Protein 1MKH (pdb70)

Nearest PDB structures (foldseek):
  1mkh-assembly1_A-2  TM=1.009E+00  e=5.073E-19  Pyrococcus abyssi
  8vtz-assembly1_B  TM=9.719E-01  e=1.156E-11  Aquifex aeolicus
  7d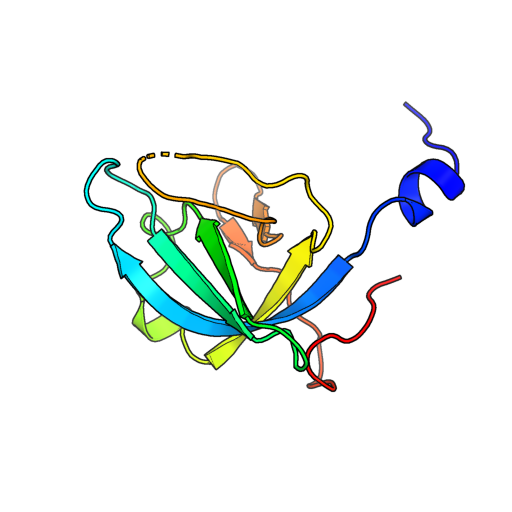8s-assembly2_D  TM=9.486E-01  e=6.025E-12  Homo sapiens
  7d8r-assembly2_D  TM=9.331E-01  e=4.849E-12  Homo sapiens
  7d8s-assembly1_B  TM=9.464E-01  e=1.990E-11  Homo sapiens

InterPro domains:
  IPR001412 Aminoacyl-tRNA synthetase, class I, conserved site [PS00178] (11-22)
  IPR002547 tRNA-binding domain [PF01588] (628-720)
  IPR002547 tRNA-binding domain [PS50886] (622-722)
  IPR004495 Methionyl-tRNA synthetase, beta subunit, C-terminal [TIGR00399] (607-722)
  IPR009080 Aminoacyl-tRNA synthetase, class Ia, anticodon-binding [SSF47323] (397-635)
  IPR012340 Nucleic acid-binding, OB-fold [G3DSA:2.40.50.140] (613-722)
  IPR012340 Nucleic acid-binding, OB-fold [SSF50249] (621-721)
  IPR014729 Rossmann-like alpha/beta/alpha sandwich fold [G3DSA:3.40.50.620] (4-396)
  IPR014758 Methionyl-tRNA synthetase [TIGR00398] (5-548)
  IPR015413 Methionyl/Leucyl tRNA synthetase [PF09334] (4-407)
  IPR023458 Methionine-tRNA ligase, type 1 [MF_00098] (2-559)
  IPR023458 Methionine-tRNA ligase, type 1 [PTHR45765] (3-713)
  IPR029038 Methionyl-tRNA synthetase, Zn-domain [G3DSA:2.20.28.20] (139-173)
  IPR029038 Methionyl-tRNA synthetase, Zn-domain [SSF57770] (139-173)
  IPR033911 Methioninyl-tRNA synthetase core domain [PR01041] (6-19)
  IPR033911 Methioninyl-tRNA synthetase core domain [PR01041] (39-53)
  IPR033911 Methioninyl-tRNA synthetase core domain [PR01041] (87-98)
  IPR033911 Methioninyl-tRNA synthetase core domain [PR01041] (251-262)
  IPR033911 Methioninyl-tRNA synthetase core domain [PR01041] (293-308)
  IPR033911 Methioninyl-tRNA synthetase core domain [PR01041] (395-406)

Foldseek 3Di:
DDDDPVSVVVWWKFKWFWADWDDLVPDDQKTFTWTHQQVDIFTAIARCSVPDDRVRRHRAIFIWRQQAPWDAPNHIGGIYTDWDDPVHHTGTDHDPDDDRRNHTDD

CATH classification: 2.40.50.140

Secondary structure (DSSP, 8-state):
----HHHHHTS-EEEEEEEEEEE-TT-SS-EEEEEE-SS-EEEEEE--TTT--HHHHTT-EEEEETTS--EE---EE---B-EEE-SS-EEE---SS---TTPEE-

B-factor: mean 68.41, std 18.65, range [31.98, 110.43]

Solvent-accessible surface area: 6847 Å² total; per-residue (Å²): 232,224,109,53,151,94,62,70,59,145,74,29,19,71,8,0,54,0,66,106,23,46,83,4,115,80,36,96,54,45,7,24,1,47,0,32,12,48,138,89,67,36,61,0,13,12,41,9,78,78,110,24,48,58,93,85,0,82,97,82,39,0,12,0,12,3,74,65,128,84,135,92,88,78,68,47,10,42,9,99,21,52,41,59,97,106,77,150,62,30,54,17,77,119,28,128,154,141,57,179,46,19,27,68,44,226

Radius of gyration: 13.77 Å; Cα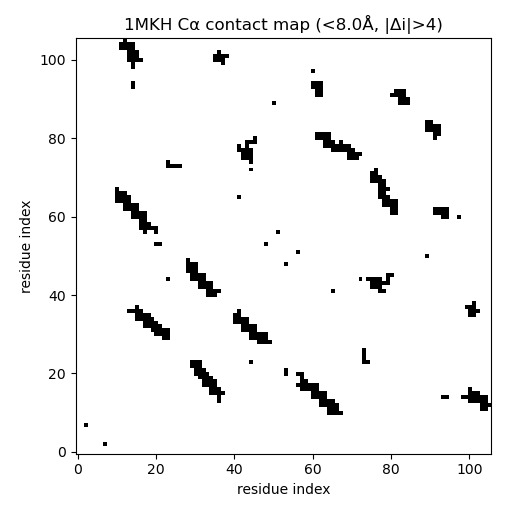 contacts (8 Å, |Δi|>4): 226; chains: 1; bounding box: 30×32×34 Å

Organism: Pyrococcus abyssi (strain GE5 / Orsay) (NCBI:txid272844)

Structure (mmCIF, N/CA/C/O backbone):
data_1MKH
#
_entry.id   1MKH
#
_cell.length_a   38.328
_cell.length_b   38.328
_cell.length_c   161.606
_cell.angle_alpha   90.00
_cell.angle_beta   90.00
_cell.angle_gamma   120.00
#
_symmetry.space_group_name_H-M   'P 32 2 1'
#
loop_
_entity.id
_entity.type
_entity.pdbx_description
1 polymer 'C-terminal domain of Methionyl-tRNA synthetase'
2 water water
#
loop_
_atom_site.group_PDB
_atom_site.id
_atom_site.type_symbol
_atom_site.label_atom_id
_atom_site.label_alt_id
_atom_site.label_comp_id
_atom_site.label_asym_id
_atom_site.label_entity_id
_atom_site.label_seq_id
_atom_site.pdbx_PDB_ins_code
_atom_site.Cartn_x
_atom_site.Cartn_y
_atom_site.Cartn_z
_atom_site.occupancy
_atom_site.B_iso_or_equiv
_atom_site.auth_seq_id
_atom_site.auth_comp_id
_atom_site.auth_asym_id
_atom_site.auth_atom_id
_atom_site.pdbx_PDB_model_num
ATOM 1 N N . MET A 1 1 ? 32.806 45.517 28.302 1.00 50.92 1 MET A N 1
ATOM 2 C CA . MET A 1 1 ? 34.070 45.179 27.602 1.00 50.87 1 MET A CA 1
ATOM 3 C C . MET A 1 1 ? 33.720 44.237 26.465 1.00 50.69 1 MET A C 1
ATOM 4 O O . MET A 1 1 ? 33.173 43.162 26.698 1.00 49.34 1 MET A O 1
ATOM 9 N N . TYR A 1 2 ? 34.012 44.645 25.235 1.00 49.65 2 TYR A N 1
ATOM 10 C CA . TYR A 1 2 ? 33.697 43.822 24.074 1.00 51.12 2 TYR A CA 1
ATOM 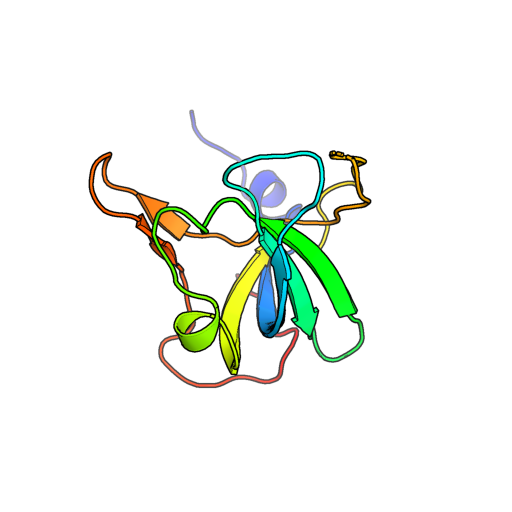11 C C . TYR A 1 2 ? 34.170 42.409 24.248 1.00 53.30 2 TYR A C 1
ATOM 12 O O . TYR A 1 2 ? 35.206 42.158 24.862 1.00 52.10 2 TYR A O 1
ATOM 21 N N . VAL A 1 3 ? 33.383 41.488 23.711 1.00 52.89 3 VAL A N 1
ATOM 22 C CA . VAL A 1 3 ? 33.684 40.075 23.783 1.00 53.94 3 VAL A CA 1
ATOM 23 C C . VAL A 1 3 ? 33.747 39.604 22.320 1.00 52.73 3 VAL A C 1
ATOM 24 O O . VAL A 1 3 ? 32.981 40.086 21.480 1.00 53.11 3 VAL A O 1
ATOM 28 N N . LYS A 1 4 ? 34.698 38.720 22.004 1.00 52.70 4 LYS A N 1
ATOM 29 C CA . LYS A 1 4 ? 34.853 38.194 20.640 1.00 53.68 4 LYS A CA 1
ATOM 30 C C . LYS A 1 4 ? 33.819 37.094 20.402 1.00 53.99 4 LYS A C 1
ATOM 31 O O . LYS A 1 4 ? 33.425 36.405 21.332 1.00 53.40 4 LYS A O 1
ATOM 33 N N . PHE A 1 5 ? 33.385 36.914 19.164 1.00 54.68 5 PHE A N 1
ATOM 34 C CA . PHE A 1 5 ? 32.372 35.909 18.874 1.00 57.33 5 PHE A CA 1
ATOM 35 C C . PHE A 1 5 ? 32.623 34.489 19.398 1.00 58.20 5 PHE A C 1
ATOM 36 O O . PHE A 1 5 ? 31.689 33.810 19.844 1.00 57.32 5 PHE A O 1
ATOM 44 N N . ASP A 1 6 ? 33.877 34.049 19.303 1.00 58.40 6 ASP A N 1
ATOM 45 C CA . ASP A 1 6 ? 34.320 32.725 19.745 1.00 60.61 6 ASP A CA 1
ATOM 46 C C . ASP A 1 6 ? 34.178 32.613 21.248 1.00 59.78 6 ASP A C 1
ATOM 47 O O . ASP A 1 6 ? 34.050 31.518 21.798 1.00 58.65 6 ASP A O 1
ATOM 52 N N . ASP A 1 7 ? 34.258 33.759 21.909 1.00 58.19 7 ASP A N 1
ATOM 53 C CA . ASP A 1 7 ? 34.136 33.799 23.348 1.00 57.77 7 ASP A CA 1
ATOM 54 C C . ASP A 1 7 ? 32.690 33.491 23.678 1.00 54.70 7 ASP A C 1
ATOM 55 O O . ASP A 1 7 ? 32.370 33.041 24.780 1.00 55.48 7 ASP A O 1
ATOM 60 N N . PHE A 1 8 ? 31.812 33.736 22.712 1.00 50.75 8 PHE A N 1
ATOM 61 C CA . PHE A 1 8 ? 30.395 33.469 22.909 1.00 47.99 8 PHE A CA 1
ATOM 62 C C . PHE A 1 8 ? 30.080 32.039 22.505 1.00 46.94 8 PHE A C 1
ATOM 63 O O . PHE A 1 8 ? 29.328 31.330 23.186 1.00 44.60 8 PHE A O 1
ATOM 71 N N . ALA A 1 9 ? 30.664 31.639 21.381 1.00 45.54 9 ALA A N 1
ATOM 72 C CA . ALA A 1 9 ? 30.482 30.310 20.828 1.00 49.51 9 ALA A CA 1
ATOM 73 C C . ALA A 1 9 ? 30.971 29.224 21.792 1.00 48.41 9 ALA A C 1
ATOM 74 O O . ALA A 1 9 ? 30.473 28.099 21.753 1.00 49.46 9 ALA A O 1
ATOM 76 N N . LYS A 1 10 ? 31.924 29.564 22.663 1.00 49.50 10 LYS A N 1
ATOM 77 C CA . LYS A 1 10 ? 32.453 28.610 23.654 1.00 49.68 10 LYS A CA 1
ATOM 78 C C . LYS A 1 10 ? 31.354 28.052 24.560 1.00 48.82 10 LYS A C 1
ATOM 79 O O . LYS A 1 10 ? 31.475 26.953 25.100 1.00 45.50 10 LYS A O 1
ATOM 85 N N . LEU A 1 11 ? 30.290 28.826 24.728 1.00 46.72 11 LEU A N 1
ATOM 86 C CA . LEU A 1 11 ? 29.179 28.433 25.569 1.00 47.06 11 LEU A CA 1
ATOM 87 C C . LEU A 1 11 ? 28.181 27.603 24.800 1.00 46.30 11 LEU A C 1
ATOM 88 O O . LEU A 1 11 ? 27.927 27.840 23.616 1.00 47.04 11 LEU A O 1
ATOM 93 N N . ASP A 1 12 ? 27.612 26.628 25.497 1.00 42.09 12 ASP A N 1
ATOM 94 C CA . ASP A 1 12 ? 26.624 25.733 24.924 1.00 41.70 12 ASP A CA 1
ATOM 95 C C . ASP A 1 12 ? 25.330 26.009 25.675 1.00 39.40 12 ASP A C 1
ATOM 96 O O . ASP A 1 12 ? 25.095 25.499 26.771 1.00 37.94 12 ASP A O 1
ATOM 101 N N . LEU A 1 13 ? 24.515 26.869 25.078 1.00 35.92 13 LEU A N 1
ATOM 102 C CA . LEU A 1 13 ? 23.244 27.252 25.653 1.00 37.86 13 LEU A CA 1
ATOM 103 C C . LEU A 1 13 ? 22.248 26.302 25.025 1.00 35.19 13 LEU A C 1
ATOM 104 O O . LEU A 1 13 ? 22.189 26.208 23.797 1.00 36.37 13 LEU A O 1
ATOM 109 N N . ARG A 1 14 ? 21.481 25.589 25.848 1.00 36.37 14 ARG A N 1
ATOM 110 C CA . ARG A 1 14 ? 20.510 24.623 25.330 1.00 39.13 14 ARG A CA 1
ATOM 111 C C . ARG A 1 14 ? 19.164 24.838 25.952 1.00 41.97 14 ARG A C 1
ATOM 112 O O . ARG A 1 14 ? 19.065 25.390 27.041 1.00 38.19 14 ARG A O 1
ATOM 120 N N . VAL A 1 15 ? 18.124 24.385 25.268 1.00 42.38 15 VAL A N 1
ATOM 121 C CA . VAL A 1 15 ? 16.785 24.500 25.803 1.00 46.57 15 VAL A CA 1
ATOM 122 C C . VAL A 1 15 ? 16.527 23.176 26.521 1.00 49.77 15 VAL A C 1
ATOM 123 O O . VAL A 1 15 ? 16.859 22.112 26.012 1.00 51.98 15 VAL A O 1
ATOM 127 N N . GLY A 1 16 ? 15.977 23.235 27.724 1.00 52.23 16 GLY A N 1
ATOM 128 C CA . GLY A 1 16 ? 15.706 22.010 28.451 1.00 55.75 16 GLY A CA 1
ATOM 129 C C . GLY A 1 16 ? 14.340 22.079 29.105 1.00 59.07 16 GLY A C 1
ATOM 130 O O . GLY A 1 16 ? 13.657 23.102 29.007 1.00 57.26 16 GLY A O 1
ATOM 131 N N . LYS A 1 17 ? 13.928 21.000 29.768 1.00 60.86 17 LYS A N 1
ATOM 132 C CA . LYS A 1 17 ? 12.631 20.971 30.449 1.00 64.48 17 LYS A CA 1
ATOM 133 C C . LYS A 1 17 ? 12.882 20.511 31.877 1.00 65.96 17 LYS A C 1
ATOM 134 O O . LYS A 1 17 ? 13.570 19.513 32.110 1.00 64.26 17 LYS A O 1
ATOM 140 N N . ILE A 1 18 ? 12.347 21.258 32.834 1.00 68.84 18 ILE A N 1
ATOM 141 C CA . ILE A 1 18 ? 12.528 20.912 34.234 1.00 73.33 18 ILE A CA 1
ATOM 142 C C . ILE A 1 18 ? 11.618 19.736 34.559 1.00 76.24 18 ILE A C 1
ATOM 143 O O . ILE A 1 18 ? 10.393 19.832 34.457 1.00 76.65 18 ILE A O 1
ATOM 148 N N . ILE A 1 19 ? 12.233 18.621 34.937 1.00 79.51 19 ILE A N 1
ATOM 149 C CA . ILE A 1 19 ? 11.499 17.413 35.268 1.00 82.88 19 ILE A CA 1
ATOM 150 C C . ILE A 1 19 ? 11.290 17.253 36.773 1.00 85.35 19 ILE A C 1
ATOM 151 O O . ILE A 1 19 ? 10.300 16.676 37.205 1.00 85.80 19 ILE A O 1
ATOM 156 N N . GLU A 1 20 ? 12.205 17.774 37.579 1.00 88.70 20 GLU A N 1
ATOM 157 C CA . GLU A 1 20 ? 12.053 17.639 39.018 1.00 92.22 20 GLU A CA 1
ATOM 158 C C . GLU A 1 20 ? 12.644 18.808 39.805 1.00 93.62 20 GLU A C 1
ATOM 159 O O . GLU A 1 20 ? 13.754 19.261 39.531 1.00 93.68 20 GLU A O 1
ATOM 165 N N . VAL A 1 21 ? 11.879 19.294 40.778 1.00 95.35 21 VAL A N 1
ATOM 166 C CA . VAL A 1 21 ? 12.291 20.402 41.643 1.00 96.57 21 VAL A CA 1
ATOM 167 C C . VAL A 1 21 ? 12.303 19.900 43.089 1.00 97.42 21 VAL A C 1
ATOM 168 O O . VAL A 1 21 ? 11.251 19.643 43.666 1.00 97.33 21 VAL A O 1
ATOM 172 N N . LYS A 1 22 ? 13.484 19.747 43.670 1.00 98.51 22 LYS A N 1
ATOM 173 C CA . LYS A 1 22 ? 13.571 19.275 45.041 1.00 100.07 22 LYS A CA 1
ATOM 174 C C . LYS A 1 22 ? 14.338 20.290 45.873 1.00 101.58 22 LYS A C 1
ATOM 175 O O . LYS A 1 22 ? 15.164 21.033 45.343 1.00 102.23 22 LYS A O 1
ATOM 177 N N . ASP A 1 23 ? 14.051 20.335 47.172 1.00 102.99 23 ASP A N 1
ATOM 178 C CA . ASP A 1 23 ? 14.723 21.261 48.079 1.00 104.46 23 ASP A CA 1
ATOM 179 C C . ASP A 1 23 ? 16.124 20.741 48.352 1.00 105.57 23 ASP A C 1
ATOM 180 O O . ASP A 1 23 ? 16.316 19.544 48.553 1.00 105.97 23 ASP A O 1
ATOM 185 N N . HIS A 1 24 ? 17.100 21.639 48.359 1.00 106.68 24 HIS A N 1
ATOM 186 C CA . HIS A 1 24 ? 18.487 21.258 48.594 1.00 107.87 24 HIS A CA 1
ATOM 187 C C . HIS A 1 24 ? 18.809 21.226 50.089 1.00 108.31 24 HIS A C 1
ATOM 188 O O . HIS A 1 24 ? 19.075 22.262 50.693 1.00 108.06 24 HIS A O 1
ATOM 195 N N . PRO A 1 25 ? 18.786 20.033 50.708 1.00 108.79 25 PRO A N 1
ATOM 196 C CA . PRO A 1 25 ? 19.085 19.932 52.142 1.00 109.12 25 PRO A CA 1
ATOM 197 C C . PRO A 1 25 ? 20.562 20.191 52.455 1.00 109.18 25 PRO A C 1
ATOM 198 O O . PRO A 1 25 ? 21.357 19.255 52.531 1.00 109.24 25 PRO A O 1
ATOM 202 N N . ASN A 1 26 ? 20.905 21.466 52.628 1.00 108.85 26 ASN A N 1
ATOM 203 C CA . ASN A 1 26 ? 22.265 21.925 52.938 1.00 108.80 26 ASN A CA 1
ATOM 204 C C . ASN A 1 26 ? 22.429 23.383 52.473 1.00 108.75 26 ASN A C 1
ATOM 205 O O . ASN A 1 26 ? 23.541 23.926 52.454 1.00 108.91 26 ASN A O 1
ATOM 207 N N . ALA A 1 27 ? 21.307 24.000 52.096 1.00 108.49 27 ALA A N 1
ATOM 208 C CA . ALA A 1 27 ? 21.257 25.392 51.631 1.00 107.75 27 ALA A CA 1
ATOM 209 C C . ALA A 1 27 ? 19.808 25.899 51.689 1.00 107.25 27 ALA A C 1
ATOM 210 O O . ALA A 1 27 ? 18.889 25.277 51.147 1.00 107.23 27 ALA A O 1
ATOM 212 N N . ASP A 1 28 ? 19.620 27.044 52.339 1.00 106.32 28 ASP A N 1
ATOM 213 C CA . ASP A 1 28 ? 18.297 27.652 52.523 1.00 104.99 28 ASP A CA 1
ATOM 214 C C . ASP A 1 28 ? 17.430 27.986 51.285 1.00 103.84 28 ASP A C 1
ATOM 215 O O . ASP A 1 28 ? 16.333 27.435 51.135 1.00 103.49 28 ASP A O 1
ATOM 217 N N . LYS A 1 29 ? 17.921 28.859 50.399 1.00 101.90 29 LYS A N 1
ATOM 218 C CA . LYS A 1 29 ? 17.159 29.292 49.213 1.00 99.66 29 LYS A CA 1
ATOM 219 C C . LYS A 1 29 ? 17.383 28.583 47.863 1.00 97.97 29 LYS A C 1
ATOM 220 O O . LYS A 1 29 ? 16.898 29.059 46.832 1.00 97.40 29 LYS A O 1
ATOM 222 N N . LEU A 1 30 ? 18.087 27.453 47.869 1.00 95.81 30 LEU A N 1
ATOM 223 C CA . LEU A 1 30 ? 18.366 26.715 46.643 1.00 93.49 30 LEU A CA 1
ATOM 224 C C . LEU A 1 30 ? 17.440 25.546 46.364 1.00 92.30 30 LEU A C 1
ATOM 225 O O . LEU A 1 30 ? 16.990 24.858 47.275 1.00 92.39 30 LEU A 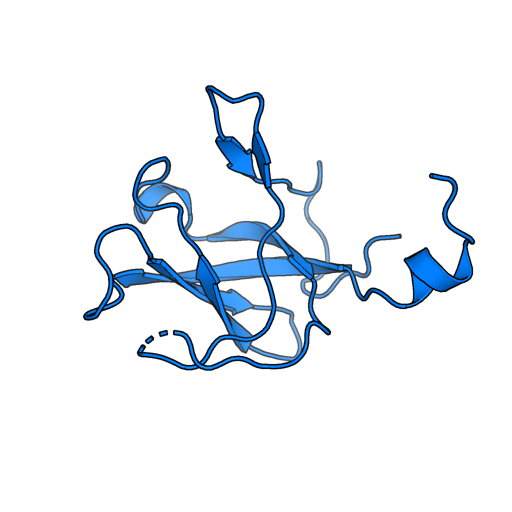O 1
ATOM 230 N N . TYR A 1 31 ? 17.166 25.339 45.080 1.00 90.94 31 TYR A N 1
ATOM 231 C CA . TYR A 1 31 ? 16.343 24.238 44.604 1.00 88.94 31 TYR A CA 1
ATOM 232 C C . TYR A 1 31 ? 17.310 23.337 43.865 1.00 88.05 31 TYR A C 1
ATOM 233 O O . TYR A 1 31 ? 18.299 23.803 43.307 1.00 88.04 31 TYR A O 1
ATOM 242 N N . VAL A 1 32 ? 17.032 22.047 43.861 1.00 86.45 32 VAL A N 1
ATOM 243 C CA . VAL A 1 32 ? 17.881 21.117 43.145 1.00 84.97 32 VAL A CA 1
ATOM 244 C C . VAL A 1 32 ? 17.023 20.571 42.017 1.00 84.12 32 VAL A C 1
ATOM 245 O O . VAL A 1 32 ? 16.324 19.573 42.197 1.00 84.97 32 VAL A O 1
ATOM 249 N N . VAL A 1 33 ? 17.052 21.243 40.866 1.00 81.80 33 VAL A N 1
ATOM 250 C CA . VAL A 1 33 ? 16.236 20.815 39.743 1.00 79.33 33 VAL A CA 1
ATOM 251 C C . VAL A 1 33 ? 16.958 19.907 38.771 1.00 77.83 33 VAL A C 1
ATOM 252 O O . VAL A 1 33 ? 18.186 19.927 38.647 1.00 77.80 33 VAL A O 1
ATOM 256 N N . LYS A 1 34 ? 16.162 19.102 38.084 1.00 74.75 34 LYS A N 1
ATOM 257 C CA . LYS A 1 34 ? 16.668 18.175 37.100 1.00 71.71 34 LYS A CA 1
ATOM 258 C C . LYS A 1 34 ? 16.114 18.657 35.785 1.00 69.28 34 LYS A C 1
ATOM 259 O O . LYS A 1 34 ? 14.904 18.828 35.639 1.00 69.21 34 LYS A O 1
ATOM 265 N N . VAL A 1 35 ? 17.000 18.884 34.828 1.00 65.99 35 VAL A N 1
ATOM 266 C CA . VAL A 1 35 ? 16.565 19.365 33.535 1.00 63.11 35 VAL A CA 1
ATOM 267 C C . VAL A 1 35 ? 16.756 18.299 32.486 1.00 61.35 35 VAL A C 1
ATOM 268 O O . VAL A 1 35 ? 17.764 17.605 32.447 1.00 60.66 35 VAL A O 1
ATOM 272 N N . ASP A 1 36 ? 15.766 18.178 31.627 1.00 59.17 36 ASP A N 1
ATOM 273 C CA . ASP A 1 36 ? 15.826 17.196 30.585 1.00 58.71 36 ASP A CA 1
ATOM 274 C C . ASP A 1 36 ? 16.332 17.849 29.305 1.00 58.25 36 ASP A C 1
ATOM 275 O O . ASP A 1 36 ? 15.627 18.655 28.686 1.00 55.58 36 ASP A O 1
ATOM 280 N N . LEU A 1 37 ? 17.557 17.514 28.907 1.00 58.75 37 LEU A N 1
ATOM 281 C CA . LEU A 1 37 ? 18.108 18.080 27.678 1.00 60.09 37 LEU A CA 1
ATOM 282 C C . LEU A 1 37 ? 17.880 17.198 26.460 1.00 61.43 37 LEU A C 1
ATOM 283 O O . LEU A 1 37 ? 18.523 17.385 25.428 1.00 60.24 37 LEU A O 1
ATOM 288 N N . GLY A 1 38 ? 16.972 16.236 26.578 1.00 62.32 38 GLY A N 1
ATOM 289 C CA . GLY A 1 38 ? 16.682 15.371 25.450 1.00 65.21 38 GLY A CA 1
ATOM 290 C C . GLY A 1 38 ? 17.564 14.145 25.325 1.00 66.79 38 GLY A C 1
ATOM 291 O O . GLY A 1 38 ? 17.064 13.053 25.089 1.00 64.32 38 GLY A O 1
ATOM 292 N N . ASP A 1 39 ? 18.873 14.312 25.456 1.00 69.76 39 ASP A N 1
ATOM 293 C CA . ASP A 1 39 ? 19.763 13.166 25.357 1.00 73.49 39 ASP A CA 1
ATOM 294 C C . ASP A 1 39 ? 20.366 12.897 26.719 1.00 74.88 39 ASP A C 1
ATOM 295 O O . ASP A 1 39 ? 20.866 11.807 26.998 1.00 75.19 39 ASP A O 1
ATOM 300 N N . GLU A 1 40 ? 20.295 13.902 27.578 1.00 77.40 40 GLU A N 1
ATOM 301 C CA . GLU A 1 40 ? 20.848 13.769 28.905 1.00 80.39 40 GLU A CA 1
ATOM 302 C C . GLU A 1 40 ? 19.946 14.427 29.936 1.00 81.06 40 GLU A C 1
ATOM 303 O O . GLU A 1 40 ? 18.955 15.071 29.592 1.00 81.53 40 GLU A O 1
ATOM 309 N N . VAL A 1 41 ? 20.299 14.249 31.202 1.00 81.75 41 VAL A N 1
ATOM 310 C CA . VAL A 1 41 ? 19.530 14.805 32.299 1.00 82.00 41 VAL A CA 1
ATOM 311 C C . VAL A 1 41 ? 20.402 15.578 33.281 1.00 82.38 41 VAL A C 1
ATOM 312 O O . VAL A 1 41 ? 20.942 15.029 34.251 1.00 83.03 41 VAL A O 1
ATOM 316 N N . ARG A 1 42 ? 20.526 16.869 33.010 1.00 81.78 42 ARG A N 1
ATOM 317 C CA . ARG A 1 42 ? 21.310 17.763 33.832 1.00 80.75 42 ARG A CA 1
ATOM 318 C C . ARG A 1 42 ? 20.584 18.094 35.115 1.00 79.58 42 ARG A C 1
ATOM 319 O O . ARG A 1 42 ? 19.467 18.599 35.102 1.00 79.56 42 ARG A O 1
ATOM 327 N N . THR A 1 43 ? 21.221 17.791 36.230 1.00 77.55 43 THR A N 1
ATOM 328 C CA . THR A 1 43 ? 20.644 18.120 37.514 1.00 76.73 43 THR A CA 1
ATOM 329 C C . THR A 1 43 ? 21.542 19.252 37.998 1.00 74.59 43 THR A C 1
ATOM 330 O O . THR A 1 43 ? 22.760 19.095 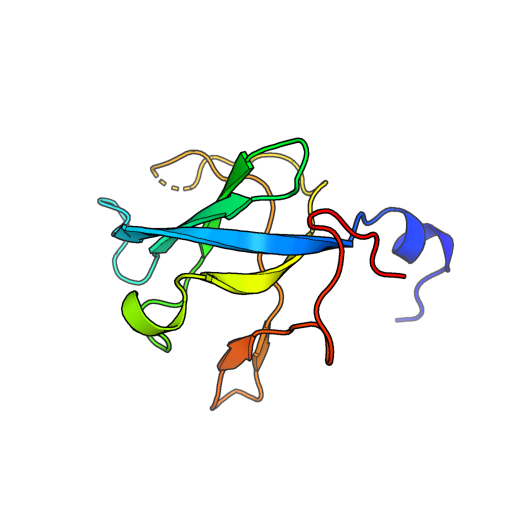38.127 1.00 74.06 43 THR A O 1
ATOM 334 N N . LEU A 1 44 ? 20.942 20.409 38.226 1.00 73.03 44 LEU A N 1
ATOM 335 C CA . LEU A 1 44 ? 21.695 21.571 38.655 1.00 71.82 44 LEU A CA 1
ATOM 336 C C . LEU A 1 44 ? 21.020 22.241 39.834 1.00 71.13 44 LEU A C 1
ATOM 337 O O . LEU A 1 44 ? 19.817 22.079 40.050 1.00 69.75 44 LEU A O 1
ATOM 342 N N . VAL A 1 45 ? 21.810 22.984 40.599 1.00 71.84 45 VAL A N 1
ATOM 343 C CA . VAL A 1 45 ? 21.307 23.707 41.765 1.00 72.78 45 VAL A CA 1
ATOM 344 C C . VAL A 1 45 ? 20.978 25.150 41.352 1.00 72.58 45 VAL A C 1
ATOM 345 O O . VAL A 1 45 ? 21.862 25.895 40.922 1.00 73.35 45 VAL A O 1
ATOM 349 N N . ALA A 1 46 ? 19.709 25.534 41.469 1.00 71.58 46 ALA A N 1
ATOM 350 C CA . ALA A 1 46 ? 19.282 26.882 41.103 1.00 71.82 46 ALA A CA 1
ATOM 351 C C . ALA A 1 46 ? 18.599 27.587 42.275 1.00 72.71 46 ALA A C 1
ATOM 352 O O . ALA A 1 46 ? 17.786 26.991 42.977 1.00 73.14 46 ALA A O 1
ATOM 354 N N . GLY A 1 47 ? 18.935 28.854 42.485 1.00 72.91 47 GLY A N 1
ATOM 355 C CA . GLY A 1 47 ? 18.334 29.596 43.576 1.00 73.54 47 GLY A CA 1
ATOM 356 C C . GLY A 1 47 ? 17.064 30.298 43.151 1.00 74.68 47 GLY A C 1
ATOM 357 O O . GLY A 1 47 ? 17.070 31.492 42.866 1.00 74.52 47 GLY A O 1
ATOM 358 N N . LEU A 1 48 ? 15.963 29.560 43.113 1.00 75.84 48 LEU A N 1
ATOM 359 C CA . LEU A 1 48 ? 14.687 30.132 42.705 1.00 77.58 48 LEU A CA 1
ATOM 360 C C . LEU A 1 48 ? 13.595 29.911 43.733 1.00 78.65 48 LEU A C 1
ATOM 361 O O . LEU A 1 48 ? 12.431 30.241 43.492 1.00 77.75 48 LEU A O 1
ATOM 366 N N . LYS A 1 49 ? 13.961 29.338 44.873 1.00 80.28 49 LYS A N 1
ATOM 367 C CA . LYS A 1 49 ? 12.980 29.092 45.917 1.00 81.84 49 LYS A CA 1
ATOM 368 C C . LYS A 1 49 ? 12.304 30.425 46.243 1.00 81.51 49 LYS A C 1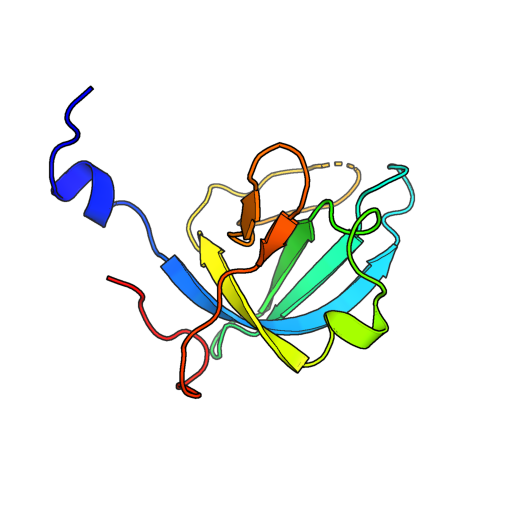
ATOM 369 O O . LYS A 1 49 ? 11.084 30.489 46.401 1.00 81.98 49 LYS A O 1
ATOM 375 N N . LYS A 1 50 ? 13.102 31.491 46.304 1.00 80.86 50 LYS A N 1
ATOM 376 C CA . LYS A 1 50 ? 12.597 32.825 46.619 1.00 79.89 50 LYS A CA 1
ATOM 377 C C . LYS A 1 50 ? 11.610 33.407 45.600 1.00 79.52 50 LYS A C 1
ATOM 378 O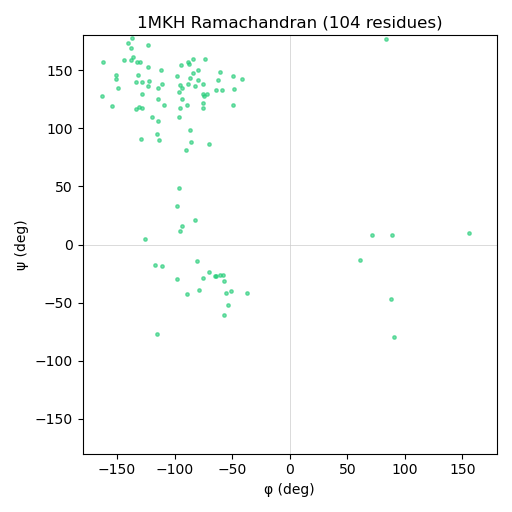 O . LYS A 1 50 ? 10.757 34.216 45.963 1.00 79.42 50 LYS A O 1
ATOM 380 N N . TYR A 1 51 ? 11.706 32.990 44.337 1.00 78.91 51 TYR A N 1
ATOM 381 C CA . TYR A 1 51 ? 10.828 33.532 43.300 1.00 77.85 51 TYR A CA 1
ATOM 382 C C . TYR A 1 51 ? 9.885 32.541 42.631 1.00 77.20 51 TYR A C 1
ATOM 383 O O . TYR A 1 51 ? 8.914 32.950 41.990 1.00 76.95 51 TYR A O 1
ATOM 392 N N . TYR A 1 52 ? 10.165 31.248 42.764 1.00 76.77 52 TYR A N 1
ATOM 393 C CA . TYR A 1 52 ? 9.314 30.235 42.145 1.00 77.12 52 TYR A CA 1
ATOM 394 C C . TYR A 1 52 ? 8.944 29.077 43.064 1.00 78.88 52 TYR A C 1
ATOM 395 O O . TYR A 1 52 ? 9.766 28.582 43.839 1.00 79.40 52 TYR A O 1
ATOM 404 N N . LYS A 1 53 ? 7.690 28.652 42.959 1.00 81.13 53 LYS A N 1
ATOM 405 C CA . LYS A 1 53 ? 7.180 27.530 43.730 1.00 82.69 53 LYS A CA 1
ATOM 406 C C . LYS A 1 53 ? 7.330 26.325 42.802 1.00 83.49 53 LYS A C 1
ATOM 407 O O . LYS A 1 53 ? 7.050 26.421 41.603 1.00 83.57 53 LYS A O 1
ATOM 409 N N . PRO A 1 54 ? 7.785 25.182 43.335 1.00 83.77 54 PRO A N 1
ATOM 410 C CA . PRO A 1 54 ? 7.965 23.981 42.522 1.00 83.83 54 PRO A CA 1
ATOM 411 C C . PRO A 1 54 ? 6.900 23.772 41.453 1.00 83.67 54 PRO A C 1
ATOM 412 O O . PRO A 1 54 ? 7.215 23.401 40.326 1.00 84.13 54 PRO A O 1
ATOM 416 N N . GLU A 1 55 ? 5.645 24.024 41.806 1.00 83.76 55 GLU A N 1
ATOM 417 C CA . GLU A 1 55 ? 4.533 23.851 40.874 1.00 83.83 55 GLU A CA 1
ATOM 418 C C . GLU A 1 55 ? 4.704 24.677 39.601 1.00 83.75 55 GLU A C 1
ATOM 419 O O . GLU A 1 55 ? 4.258 24.270 38.525 1.00 83.16 55 GLU A O 1
ATOM 421 N N . GLU A 1 56 ? 5.362 25.829 39.730 1.00 83.64 56 GLU A N 1
ATOM 422 C CA . GLU A 1 56 ? 5.585 26.745 38.606 1.00 82.95 56 GLU A CA 1
ATOM 423 C C . GLU A 1 56 ? 6.721 26.314 37.680 1.00 81.77 56 GLU A C 1
ATOM 424 O O . GLU A 1 56 ? 6.628 26.455 36.459 1.00 82.00 56 GLU A O 1
ATOM 430 N N . LEU A 1 57 ? 7.793 25.795 38.277 1.00 79.23 57 LEU A N 1
ATOM 431 C CA . LEU A 1 57 ? 8.976 25.360 37.539 1.00 77.00 57 LEU A CA 1
ATOM 432 C C . LEU A 1 57 ? 8.835 24.039 36.780 1.00 76.45 57 LEU A C 1
ATOM 433 O O . LEU A 1 57 ? 9.481 23.842 35.755 1.00 77.32 57 LEU A O 1
ATOM 438 N N . LEU A 1 58 ? 7.989 23.144 37.274 1.00 75.94 58 LEU A N 1
ATOM 439 C CA . LEU A 1 58 ? 7.790 21.846 36.641 1.00 74.40 58 LEU A CA 1
ATOM 440 C C . LEU A 1 58 ? 7.191 21.927 35.231 1.00 73.39 58 LEU A C 1
ATOM 441 O O . LEU A 1 58 ? 6.204 22.635 35.007 1.00 73.87 58 LEU A O 1
ATOM 446 N N . ASN A 1 59 ? 7.792 21.190 34.295 1.00 71.03 59 ASN A N 1
ATOM 447 C CA . ASN A 1 59 ? 7.359 21.138 32.895 1.00 69.07 59 ASN A CA 1
ATOM 448 C C . ASN A 1 59 ? 7.651 22.416 32.102 1.00 66.95 59 ASN A C 1
ATOM 449 O O . ASN A 1 59 ? 7.218 22.569 30.952 1.00 66.58 59 ASN A O 1
ATOM 454 N N . ARG A 1 60 ? 8.398 23.326 32.725 1.00 65.13 60 ARG A N 1
ATOM 455 C CA . ARG A 1 60 ? 8.778 24.596 32.110 1.00 61.99 60 ARG A CA 1
ATOM 456 C C . ARG A 1 60 ? 9.950 24.425 31.156 1.00 57.87 60 ARG A C 1
ATOM 457 O O . ARG A 1 60 ? 10.881 23.661 31.416 1.00 53.81 60 ARG A O 1
ATOM 465 N N . TYR A 1 61 ? 9.893 25.146 30.048 1.00 56.08 61 TYR A N 1
ATOM 466 C CA . TYR A 1 61 ? 10.989 25.132 29.104 1.00 54.75 61 TYR A CA 1
ATOM 467 C C . TYR A 1 61 ? 11.911 26.254 29.587 1.00 52.83 61 TYR A C 1
ATOM 468 O O . TYR A 1 61 ? 11.500 27.417 29.672 1.00 51.42 61 TYR A O 1
ATOM 477 N N . VAL A 1 62 ? 13.145 25.892 29.928 1.00 49.38 62 VAL A N 1
ATOM 478 C CA . VAL A 1 62 ? 14.134 26.843 30.423 1.00 46.32 62 VAL A CA 1
ATOM 479 C C . VAL A 1 62 ? 15.392 26.823 29.543 1.00 43.71 62 VAL A C 1
ATOM 480 O O . VAL A 1 62 ? 15.509 25.989 28.654 1.00 42.14 62 VAL A O 1
ATOM 484 N N . VAL A 1 63 ? 16.311 27.763 29.765 1.00 39.95 63 VAL A N 1
ATOM 485 C CA . VAL A 1 63 ? 17.561 27.803 29.006 1.00 36.94 63 VAL A CA 1
ATOM 486 C C . VAL A 1 63 ? 18.675 27.529 30.020 1.00 37.28 63 VAL A C 1
ATOM 487 O O . VAL A 1 63 ? 18.667 28.072 31.131 1.00 37.71 63 VAL A O 1
ATOM 491 N N . VAL A 1 64 ? 19.613 26.664 29.650 1.00 32.33 64 VAL A N 1
ATOM 492 C CA . VAL A 1 64 ? 20.703 26.315 30.547 1.00 33.89 64 VAL A CA 1
ATOM 493 C C . VAL A 1 64 ? 22.074 26.381 29.883 1.00 35.10 64 VAL A C 1
ATOM 494 O O . VAL A 1 64 ? 22.207 26.123 28.692 1.00 37.35 64 VAL A O 1
ATOM 498 N N . VAL A 1 65 ? 23.086 26.776 30.643 1.00 36.10 65 VAL A N 1
ATOM 499 C CA . VAL A 1 65 ? 24.438 26.800 30.117 1.00 38.66 65 VAL A CA 1
ATOM 500 C C . VAL A 1 65 ? 24.912 25.366 30.366 1.00 41.87 65 VAL A C 1
ATOM 501 O O . VAL A 1 65 ? 25.475 25.036 31.408 1.00 41.90 65 VAL A O 1
ATOM 505 N N . ALA A 1 66 ? 24.636 24.514 29.392 1.00 42.04 66 ALA A N 1
ATOM 506 C CA . ALA A 1 66 ? 24.939 23.098 29.469 1.00 43.48 66 ALA A CA 1
ATOM 507 C C . ALA A 1 66 ? 26.363 22.722 29.790 1.00 46.87 66 ALA A C 1
ATOM 508 O O . ALA A 1 66 ? 26.615 21.930 30.698 1.00 47.03 66 ALA A O 1
ATOM 510 N N . ASN A 1 67 ? 27.300 23.282 29.041 1.00 46.93 67 ASN A N 1
ATOM 511 C CA . ASN A 1 67 ? 28.699 22.933 29.217 1.00 47.64 67 ASN A CA 1
ATOM 512 C C . ASN A 1 67 ? 29.505 23.616 30.333 1.00 50.82 67 ASN A C 1
ATOM 513 O O . ASN A 1 67 ? 30.736 23.627 30.296 1.00 48.63 67 ASN A O 1
ATOM 518 N N . LEU A 1 68 ? 28.825 24.162 31.338 1.00 56.03 68 LEU A N 1
ATOM 519 C CA . LEU A 1 68 ? 29.529 24.803 32.448 1.00 61.38 68 LEU A CA 1
ATOM 520 C C . LEU A 1 68 ? 30.191 23.707 33.309 1.00 64.84 68 LEU A C 1
ATOM 521 O O . LEU A 1 68 ? 29.532 22.735 33.703 1.00 64.65 68 LEU A O 1
ATOM 526 N N . GLU A 1 69 ? 31.486 23.868 33.597 1.00 69.59 69 GLU A N 1
ATOM 527 C CA . GLU A 1 69 ? 32.238 22.882 34.376 1.00 75.09 69 GLU A CA 1
ATOM 528 C C . GLU A 1 69 ? 31.566 22.450 35.669 1.00 77.62 69 GLU A C 1
ATOM 529 O O . GLU A 1 69 ? 31.346 23.268 36.563 1.00 77.61 69 GLU A O 1
ATOM 535 N N . PRO A 1 70 ? 31.275 21.141 35.798 1.00 80.14 70 PRO A N 1
ATOM 536 C CA . PRO A 1 70 ? 30.620 20.558 36.972 1.00 82.54 70 PRO A CA 1
ATOM 537 C C . PRO A 1 70 ? 31.136 21.114 38.297 1.00 84.82 70 PRO A C 1
ATOM 538 O O . PRO A 1 70 ? 32.330 21.382 38.447 1.00 85.09 70 PRO A O 1
ATOM 542 N N . LYS A 1 71 ? 30.218 21.292 39.246 1.00 87.63 71 LYS A N 1
ATOM 543 C CA . LYS A 1 71 ? 30.537 21.822 40.571 1.00 89.94 71 LYS A CA 1
ATOM 544 C C . LYS A 1 71 ? 29.853 21.044 41.682 1.00 91.86 71 LYS A C 1
ATOM 545 O O . LYS A 1 71 ? 28.879 20.328 41.455 1.00 92.23 71 LYS A O 1
ATOM 551 N N . LYS A 1 72 ? 30.381 21.202 42.890 1.00 94.17 72 LYS A N 1
ATOM 552 C CA . LYS A 1 72 ? 29.833 20.565 44.075 1.00 96.02 72 LYS A CA 1
ATOM 553 C C . LYS A 1 72 ? 29.324 21.720 44.938 1.00 97.33 72 LYS A C 1
ATOM 554 O O . LYS A 1 72 ? 30.126 22.458 45.508 1.00 98.26 72 LYS A O 1
ATOM 556 N N . LEU A 1 73 ? 28.004 21.897 45.009 1.00 98.40 73 LEU A N 1
ATOM 557 C CA . LEU A 1 73 ? 27.413 22.976 45.812 1.00 99.34 73 LEU A CA 1
ATOM 558 C C . LEU A 1 73 ? 26.934 22.498 47.185 1.00 99.91 73 LEU A C 1
ATOM 559 O O . LEU A 1 73 ? 25.770 22.677 47.553 1.00 100.36 73 LEU A O 1
ATOM 564 N N . GLY A 1 75 ? 27.645 20.657 49.050 1.00 90.27 75 GLY A N 1
ATOM 565 C CA . GLY A 1 75 ? 26.282 20.191 49.251 1.00 90.85 75 GLY A CA 1
ATOM 566 C C . GLY A 1 75 ? 25.911 19.041 48.325 1.00 91.41 75 GLY A C 1
ATOM 567 O O . GLY A 1 75 ? 25.918 17.881 48.739 1.00 91.65 75 GLY A O 1
ATOM 568 N N . ILE A 1 76 ? 25.580 19.365 47.072 1.00 91.15 76 ILE A N 1
ATOM 569 C CA . ILE A 1 76 ? 25.207 18.374 46.049 1.00 90.44 76 ILE A CA 1
ATOM 570 C C . ILE A 1 76 ? 25.862 18.720 44.699 1.00 89.46 76 ILE A C 1
ATOM 571 O O . ILE A 1 76 ? 26.254 19.866 44.464 1.00 89.73 76 ILE A O 1
ATOM 576 N N . GLY A 1 77 ? 25.980 17.727 43.820 1.00 88.07 77 GLY A N 1
ATOM 577 C CA . GLY A 1 77 ? 26.587 17.952 42.514 1.00 85.94 77 GLY A CA 1
ATOM 578 C C . GLY A 1 77 ? 25.721 18.714 41.515 1.00 83.85 77 GLY A C 1
ATOM 579 O O . GLY A 1 77 ? 24.566 18.340 41.259 1.00 83.98 77 GLY A O 1
ATOM 580 N N . SER A 1 78 ? 26.285 19.781 40.943 1.00 81.28 78 SER A N 1
ATOM 581 C CA . SER A 1 78 ? 25.572 20.610 39.978 1.00 77.80 78 SER A CA 1
ATOM 582 C C . SER A 1 78 ? 26.357 20.816 38.697 1.00 75.40 78 SER A C 1
ATOM 583 O O . SER A 1 78 ? 27.570 21.003 38.719 1.00 75.37 78 SER A O 1
ATOM 586 N N . GLN A 1 79 ? 25.647 20.768 37.578 1.00 72.77 79 GLN A N 1
ATOM 587 C CA . GLN A 1 79 ? 26.254 20.979 36.275 1.00 70.28 79 GLN A CA 1
ATOM 588 C C . GLN A 1 79 ? 25.391 21.940 35.481 1.00 67.12 79 GLN A C 1
ATOM 589 O O . GLN A 1 79 ? 24.242 21.628 35.160 1.00 65.91 79 GLN A O 1
ATOM 595 N N . GLY A 1 80 ? 25.956 23.102 35.163 1.00 64.37 80 GLY A N 1
ATOM 596 C CA . GLY A 1 80 ? 25.228 24.106 34.410 1.00 60.27 80 GLY A CA 1
ATOM 597 C C . GLY A 1 80 ? 24.338 24.991 35.265 1.00 58.92 80 GLY A C 1
ATOM 598 O O . GLY A 1 80 ? 24.223 24.804 36.485 1.00 57.80 80 GLY A O 1
ATOM 599 N N . MET A 1 81 ? 23.705 25.963 34.615 1.00 55.75 81 MET A N 1
ATOM 600 C CA . MET A 1 81 ? 22.814 26.899 35.294 1.00 54.46 81 MET A CA 1
ATOM 601 C C . MET A 1 81 ? 21.715 27.427 34.380 1.00 50.95 81 MET A C 1
ATOM 602 O O . MET A 1 81 ? 21.921 27.606 33.181 1.00 50.27 81 MET A O 1
ATOM 607 N N . LEU A 1 82 ? 20.545 27.666 34.963 1.00 48.84 82 LEU A N 1
ATOM 608 C CA . LEU A 1 82 ? 19.406 28.185 34.224 1.00 48.43 82 LEU A CA 1
ATOM 609 C C . LEU A 1 82 ? 19.553 29.685 34.106 1.00 46.65 82 LEU A C 1
ATOM 610 O O . LEU A 1 82 ? 19.905 30.355 35.069 1.00 47.86 82 LEU A O 1
ATOM 615 N N . LEU A 1 83 ? 19.283 30.214 32.926 1.00 42.92 83 LEU A N 1
ATOM 616 C CA . LEU A 1 83 ? 19.376 31.644 32.730 1.00 39.60 83 LEU A CA 1
ATOM 617 C C . LEU A 1 83 ? 18.040 32.279 33.070 1.00 39.83 83 LEU A C 1
ATOM 618 O O . LEU A 1 83 ? 16.976 31.744 32.741 1.00 38.56 83 LEU A O 1
ATOM 623 N N . ALA A 1 84 ? 18.118 33.417 33.757 1.00 41.87 84 ALA A N 1
ATOM 624 C CA . ALA A 1 84 ? 16.956 34.197 34.167 1.00 43.15 84 ALA A CA 1
ATOM 625 C C . ALA A 1 84 ? 17.396 35.660 34.229 1.00 44.57 84 ALA A C 1
ATOM 626 O O . ALA A 1 84 ? 18.534 35.950 34.602 1.00 40.37 84 ALA A O 1
ATOM 628 N N . ALA A 1 85 ? 16.519 36.576 33.824 1.00 45.43 85 ALA A N 1
ATOM 629 C CA . ALA A 1 85 ? 16.854 37.993 33.879 1.00 49.53 85 ALA A CA 1
ATOM 630 C C . ALA A 1 85 ? 16.455 38.480 35.248 1.00 51.07 85 ALA A C 1
ATOM 631 O O . ALA A 1 85 ? 15.628 37.854 35.916 1.00 50.90 85 ALA A O 1
ATOM 633 N N . ASP A 1 86 ? 17.070 39.567 35.690 1.00 55.85 86 ASP A N 1
ATOM 634 C CA . ASP A 1 86 ? 16.701 40.131 36.979 1.00 63.26 86 ASP A CA 1
ATOM 635 C C . ASP A 1 86 ? 17.009 41.612 37.004 1.00 65.97 86 ASP A C 1
ATOM 636 O O . ASP A 1 86 ? 18.149 42.048 36.801 1.00 66.48 86 ASP A O 1
ATOM 641 N N . ASP A 1 87 ? 15.954 42.390 37.189 1.00 70.05 87 ASP A N 1
ATOM 642 C CA . ASP A 1 87 ? 16.095 43.830 37.252 1.00 73.66 87 ASP A CA 1
ATOM 643 C C . ASP A 1 87 ? 16.187 44.251 38.731 1.00 76.87 87 ASP A C 1
ATOM 644 O O . ASP A 1 87 ? 15.483 45.161 39.177 1.00 78.38 87 ASP A O 1
ATOM 649 N N . GLY A 1 88 ? 17.052 43.565 39.484 1.00 78.82 88 GLY A N 1
ATOM 650 C CA . GLY A 1 88 ? 17.246 43.867 40.893 1.00 80.99 88 GLY A CA 1
ATOM 651 C C . GLY A 1 88 ? 15.994 43.700 41.736 1.00 82.80 88 GLY A C 1
ATOM 652 O O . GLY A 1 88 ? 16.047 43.682 42.974 1.00 84.55 88 GLY A O 1
ATOM 653 N N . GLU A 1 89 ? 14.854 43.576 41.070 1.00 82.69 89 GLU A N 1
ATOM 654 C CA . GLU A 1 89 ? 13.597 43.418 41.773 1.00 82.66 89 GLU A CA 1
ATOM 655 C C . GLU A 1 89 ? 13.029 42.057 41.448 1.00 81.75 89 GLU A C 1
ATOM 656 O O . GLU A 1 89 ? 13.116 41.122 42.255 1.00 82.90 89 GLU A O 1
ATOM 662 N N . ARG A 1 90 ? 12.452 41.951 40.256 1.00 79.14 90 ARG A N 1
ATOM 663 C CA . ARG A 1 90 ? 11.864 40.700 39.803 1.00 76.08 90 ARG A CA 1
ATOM 664 C C . ARG A 1 90 ? 12.945 39.798 39.197 1.00 73.62 90 ARG A C 1
ATOM 665 O O . ARG A 1 90 ? 14.026 40.273 38.836 1.00 74.23 90 ARG A O 1
ATOM 667 N N . VAL A 1 91 ? 12.653 38.496 39.133 1.00 69.64 91 VAL A N 1
ATOM 668 C CA . VAL A 1 91 ? 13.536 37.486 38.533 1.00 64.81 91 VAL A CA 1
ATOM 669 C C . VAL A 1 91 ? 12.675 36.657 37.573 1.00 61.47 91 VAL A C 1
ATOM 670 O O . VAL A 1 91 ? 11.709 36.012 37.988 1.00 60.93 91 VAL A O 1
ATOM 674 N N . ALA A 1 92 ? 13.024 36.691 36.289 1.00 56.36 92 ALA A N 1
ATOM 675 C CA . ALA A 1 92 ? 12.261 35.985 35.270 1.00 51.34 92 ALA A CA 1
ATOM 676 C C . ALA A 1 92 ? 13.114 35.084 34.388 1.00 49.62 92 ALA A C 1
ATOM 677 O O . ALA A 1 92 ? 14.002 35.555 33.668 1.00 48.32 92 ALA A O 1
ATOM 679 N N . LEU A 1 93 ? 12.822 33.786 34.446 1.00 47.55 93 LEU A N 1
ATOM 680 C CA . LEU A 1 93 ? 13.532 32.770 33.672 1.00 47.06 93 LEU A CA 1
ATOM 681 C C . LEU A 1 93 ? 13.419 32.990 32.163 1.00 44.88 93 LEU A C 1
ATOM 682 O O . LEU A 1 93 ? 12.418 33.511 31.686 1.00 41.76 93 LEU A O 1
ATOM 687 N N . LEU A 1 94 ? 14.443 32.609 31.408 1.00 40.56 94 LEU A N 1
ATOM 688 C CA . LEU A 1 94 ? 14.350 32.752 29.970 1.00 40.93 94 LEU A CA 1
ATOM 689 C C . LEU A 1 94 ? 13.694 31.471 29.497 1.00 42.91 94 LEU A C 1
ATOM 690 O O . LEU A 1 94 ? 13.779 30.430 30.164 1.00 45.23 94 LEU A O 1
ATOM 695 N N . MET A 1 95 ? 13.048 31.552 28.339 1.00 45.57 95 MET A N 1
ATOM 696 C CA . MET A 1 95 ? 12.337 30.424 27.750 1.00 49.23 95 MET A CA 1
ATOM 697 C C . MET A 1 95 ? 12.127 30.755 26.278 1.00 49.96 95 MET A C 1
ATOM 698 O O . MET A 1 95 ? 12.132 31.930 25.903 1.00 48.51 95 MET A O 1
ATOM 703 N N . PRO A 1 96 ? 11.941 29.731 25.423 1.00 50.81 96 PRO A N 1
ATOM 704 C CA . PRO A 1 96 ? 11.722 29.994 23.998 1.00 51.97 96 PRO A CA 1
ATOM 705 C C . PRO A 1 96 ? 10.295 30.549 23.878 1.00 52.57 96 PRO A C 1
ATOM 706 O O . PRO A 1 96 ? 9.483 30.350 24.791 1.00 54.39 96 PRO A O 1
ATOM 710 N N . ASP A 1 97 ? 9.988 31.241 22.781 1.00 54.02 97 ASP A N 1
ATOM 711 C CA . ASP A 1 97 ? 8.647 31.784 22.586 1.00 55.48 97 ASP A CA 1
ATOM 712 C C . ASP A 1 97 ? 7.683 30.696 22.061 1.00 58.26 97 ASP A C 1
ATOM 713 O O . ASP A 1 97 ? 6.460 30.856 22.116 1.00 57.31 97 ASP A O 1
ATOM 718 N N . LYS A 1 98 ? 8.257 29.577 21.604 1.00 60.78 98 LYS A N 1
ATOM 719 C CA . LYS A 1 98 ? 7.538 28.410 21.051 1.00 63.70 98 LYS A CA 1
ATOM 720 C C . LYS A 1 98 ? 8.221 27.147 21.610 1.00 64.08 98 LYS A C 1
ATOM 721 O O . LYS A 1 98 ? 9.300 27.250 22.182 1.00 64.81 98 LYS A O 1
ATOM 727 N N . GLU A 1 99 ? 7.629 25.963 21.445 1.00 63.30 99 GLU A N 1
ATOM 728 C CA . GLU A 1 99 ? 8.267 24.736 21.953 1.00 63.09 99 GLU A CA 1
ATOM 729 C C . GLU A 1 99 ? 9.293 24.189 20.970 1.00 60.39 99 GLU A C 1
ATOM 730 O O . GLU A 1 99 ? 9.131 24.327 19.764 1.00 60.93 99 GLU A O 1
ATOM 736 N N . VAL A 1 100 ? 10.353 23.567 21.472 1.00 58.48 100 VAL A N 1
ATOM 737 C CA . VAL A 1 100 ? 11.392 23.038 20.585 1.00 56.16 100 VAL A CA 1
ATOM 738 C C . VAL A 1 100 ? 11.974 21.730 21.095 1.00 56.06 100 VAL A C 1
ATOM 739 O O . VAL A 1 100 ? 11.882 21.419 22.281 1.00 54.41 100 VAL A O 1
ATOM 743 N N . LYS A 1 101 ? 12.583 20.965 20.193 1.00 56.87 101 LYS A N 1
ATOM 744 C CA . LYS A 1 101 ? 13.164 19.700 20.595 1.00 56.71 101 LYS A CA 1
ATOM 745 C C . LYS A 1 101 ? 13.998 19.995 21.838 1.00 57.47 101 LYS A C 1
ATOM 746 O O . LYS A 1 101 ? 14.729 20.981 21.874 1.00 57.92 101 LYS A O 1
ATOM 752 N N . LEU A 1 102 ? 13.862 19.178 22.874 1.00 55.01 102 LEU A N 1
ATOM 753 C CA . LEU A 1 102 ? 14.650 19.400 24.074 1.00 53.95 102 LEU A CA 1
ATOM 754 C C . LEU A 1 102 ? 16.117 19.246 23.669 1.00 52.40 102 LEU A C 1
ATOM 755 O O . LEU A 1 102 ? 16.465 18.388 22.845 1.00 50.60 102 LEU A O 1
ATOM 760 N N . GLY A 1 103 ? 16.968 20.094 24.239 1.00 51.36 103 GLY A N 1
ATOM 761 C CA . GLY A 1 103 ? 18.390 20.053 23.930 1.00 47.91 103 GLY A CA 1
ATOM 762 C C . GLY A 1 103 ? 18.740 20.925 22.738 1.00 46.05 103 GLY A C 1
ATOM 763 O O . GLY A 1 103 ? 19.870 20.886 22.241 1.00 46.30 103 GLY A O 1
ATOM 764 N N . ALA A 1 104 ? 17.750 21.699 22.287 1.00 43.26 104 ALA A N 1
ATOM 765 C CA . ALA A 1 104 ? 17.883 22.609 21.154 1.00 43.21 104 ALA A CA 1
ATOM 766 C C . ALA A 1 104 ? 18.984 23.616 21.417 1.00 44.43 104 ALA A C 1
ATOM 767 O O . ALA A 1 104 ? 19.038 24.227 22.495 1.00 39.91 104 ALA A O 1
ATOM 769 N N . LYS A 1 105 ? 19.850 23.803 20.425 1.00 41.76 105 LYS A N 1
ATOM 770 C CA . LYS A 1 105 ? 20.959 24.729 20.574 1.00 43.84 105 LYS A CA 1
ATOM 771 C C . LYS A 1 105 ? 20.503 26.194 20.479 1.00 42.71 105 LYS A C 1
ATOM 772 O O . LYS A 1 105 ? 19.759 26.576 19.568 1.00 42.70 105 LYS A O 1
ATOM 778 N N . VAL A 1 106 ? 20.923 26.994 21.459 1.00 41.13 106 VAL A N 1
ATOM 779 C CA . VAL A 1 106 ? 20.596 28.413 21.501 1.00 42.61 106 VAL A CA 1
ATOM 780 C C . VAL A 1 106 ? 21.807 29.118 20.890 1.00 42.48 106 VAL A C 1
ATOM 781 O O . VAL A 1 106 ? 2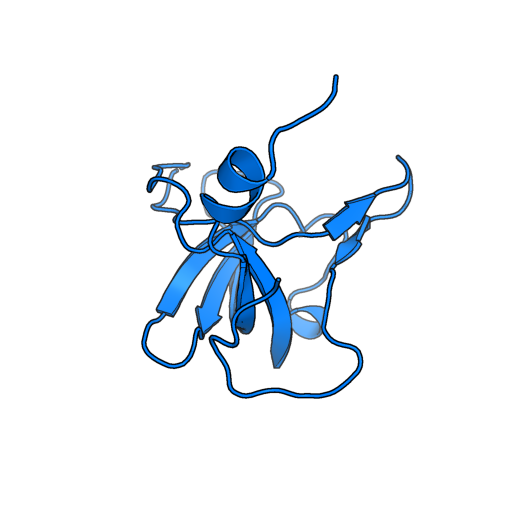2.948 28.819 21.238 1.00 40.48 106 VAL A O 1
ATOM 785 N N . ARG A 1 107 ? 21.559 30.027 19.955 1.00 45.02 107 ARG A N 1
ATOM 786 C CA . ARG A 1 107 ? 22.637 30.764 19.299 1.00 51.28 107 ARG A CA 1
ATOM 787 C C . ARG A 1 107 ? 22.188 32.163 18.854 1.00 52.28 107 ARG A C 1
ATOM 788 O O . ARG A 1 107 ? 23.052 33.037 18.624 1.00 51.94 107 ARG A O 1
#

Sequence (106 aa):
MYVKFDDFAKLDLRVGKIIEVKDHPNADKLYVVKVDLGDEVRTLVAGLKKYYKPEELLNRYVVVVANLEPKKLGIGSQGMLLAADDGERVALLMPDKEVKLGAKVR